Protein AF-A0A925TG51-F1 (afdb_monomer_lite)

pLDDT: mean 95.79, std 4.55, range [76.88, 98.81]

Foldseek 3Di:
DDLDQPPCLLVVLVVLVVVVVVVHDDDPVVSVVVNVCSVVVSVVLVVVCVVVVHDSNVSVVVVVCVVVVD

Secondary structure (DSSP, 8-state):
------HHHHTTHHHHHHHHHHHS---HHHHHHHHTTHHHHHHHHHHHHHHHT--HHHHHHHHHHHHTT-

Radius of gyration: 13.65 Å; chains: 1; bounding box: 31×27×34 Å

Structure (mmCIF, N/CA/C/O backbone):
data_AF-A0A925TG51-F1
#
_entry.id   AF-A0A925TG51-F1
#
loop_
_atom_site.group_PDB
_atom_site.id
_atom_site.type_symbol
_atom_site.label_atom_id
_atom_site.label_alt_id
_atom_site.label_comp_id
_atom_site.label_asym_id
_atom_site.label_entity_id
_atom_site.label_seq_id
_atom_site.pdbx_PDB_ins_code
_atom_site.Cartn_x
_atom_site.Cartn_y
_atom_site.Cartn_z
_atom_site.occupancy
_atom_site.B_iso_or_equiv
_atom_site.auth_seq_id
_atom_site.auth_comp_id
_atom_site.auth_asym_id
_atom_site.auth_atom_id
_atom_site.pdbx_PDB_model_num
ATOM 1 N N . GLY A 1 1 ? -14.013 8.644 11.868 1.00 84.56 1 GLY A N 1
ATOM 2 C CA . GLY A 1 1 ? -12.545 8.663 12.043 1.00 84.56 1 GLY A CA 1
ATOM 3 C C . GLY A 1 1 ? -11.895 9.416 10.897 1.00 84.56 1 GLY A C 1
ATOM 4 O O . GLY A 1 1 ? -12.620 9.982 10.088 1.00 84.56 1 GLY A O 1
ATOM 5 N N . ILE A 1 2 ? -10.561 9.426 10.828 1.00 94.94 2 ILE A N 1
ATOM 6 C CA . ILE A 1 2 ? -9.791 9.926 9.675 1.00 94.94 2 ILE A CA 1
ATOM 7 C C . ILE A 1 2 ? -9.410 8.714 8.823 1.00 94.94 2 ILE A C 1
ATOM 9 O O . ILE A 1 2 ? -8.872 7.747 9.360 1.00 94.94 2 ILE A O 1
ATOM 13 N N . LEU A 1 3 ? -9.694 8.754 7.521 1.00 96.44 3 LEU A N 1
ATOM 14 C CA . LEU A 1 3 ? -9.247 7.711 6.602 1.00 96.44 3 LEU A CA 1
ATOM 15 C C . LEU A 1 3 ? -7.735 7.844 6.399 1.00 96.44 3 LEU A C 1
ATOM 17 O O . LEU A 1 3 ? -7.255 8.882 5.949 1.00 96.44 3 LEU A O 1
ATOM 21 N N . TYR A 1 4 ? -6.996 6.796 6.745 1.00 97.56 4 TYR A N 1
ATOM 22 C CA . TYR A 1 4 ? -5.542 6.757 6.649 1.00 97.56 4 TYR A CA 1
ATOM 23 C C . TYR A 1 4 ? -5.110 5.699 5.632 1.00 97.56 4 TYR A C 1
ATOM 25 O O . TYR A 1 4 ? -5.546 4.548 5.701 1.00 97.56 4 TYR A O 1
ATOM 33 N N . ALA A 1 5 ? -4.250 6.091 4.694 1.00 98.56 5 ALA A N 1
ATOM 34 C CA . ALA A 1 5 ? -3.564 5.178 3.790 1.00 98.56 5 ALA A CA 1
ATOM 35 C C . ALA A 1 5 ? -2.197 4.818 4.398 1.00 98.56 5 ALA A C 1
ATOM 37 O O . ALA A 1 5 ? -1.407 5.737 4.630 1.00 98.56 5 ALA A O 1
ATOM 38 N N . PRO A 1 6 ? -1.894 3.530 4.645 1.00 98.62 6 PRO A N 1
ATOM 39 C CA . PRO A 1 6 ? -0.561 3.118 5.074 1.00 98.62 6 PRO A CA 1
ATOM 40 C C . PRO A 1 6 ? 0.506 3.599 4.087 1.00 98.62 6 PRO A C 1
ATOM 42 O O . PRO A 1 6 ? 0.394 3.383 2.876 1.00 98.62 6 PRO A O 1
ATOM 45 N N . ASP A 1 7 ? 1.530 4.266 4.607 1.00 98.38 7 ASP A N 1
ATOM 46 C CA . ASP A 1 7 ? 2.576 4.945 3.837 1.00 98.38 7 ASP A CA 1
ATOM 47 C C . ASP A 1 7 ? 3.337 4.000 2.897 1.00 98.38 7 ASP A C 1
ATOM 49 O O . ASP A 1 7 ? 3.494 4.296 1.710 1.00 98.38 7 ASP A O 1
ATOM 53 N N . TYR A 1 8 ? 3.733 2.828 3.391 1.00 97.38 8 TYR A N 1
ATOM 54 C CA . TYR A 1 8 ? 4.438 1.801 2.623 1.00 97.38 8 TYR A CA 1
ATOM 55 C C . TYR A 1 8 ? 3.564 1.110 1.564 1.00 97.38 8 TYR A C 1
ATOM 57 O O . TYR A 1 8 ? 4.090 0.382 0.723 1.00 97.38 8 TYR A O 1
ATOM 65 N N . VAL A 1 9 ? 2.246 1.345 1.571 1.00 98.50 9 VAL A N 1
ATOM 66 C CA . VAL A 1 9 ? 1.330 0.884 0.517 1.00 98.50 9 VAL A CA 1
ATOM 67 C C . VAL A 1 9 ? 1.118 1.980 -0.524 1.00 98.50 9 VAL A C 1
ATOM 69 O O . VAL A 1 9 ? 1.318 1.732 -1.711 1.00 98.50 9 VAL A O 1
ATOM 72 N N . ILE A 1 10 ? 0.746 3.196 -0.104 1.00 98.50 10 ILE A N 1
ATOM 73 C CA . ILE A 1 10 ? 0.461 4.300 -1.038 1.00 98.50 10 ILE A CA 1
ATOM 74 C C . ILE A 1 10 ? 1.713 4.738 -1.811 1.00 98.50 10 ILE A C 1
ATOM 76 O O . ILE A 1 10 ? 1.629 5.012 -3.005 1.00 98.50 10 ILE A O 1
ATOM 80 N N . ASN A 1 11 ? 2.887 4.725 -1.171 1.00 97.88 11 ASN A N 1
ATOM 81 C CA . ASN A 1 11 ? 4.152 5.127 -1.791 1.00 97.88 11 ASN A CA 1
ATOM 82 C C . ASN A 1 11 ? 4.896 3.958 -2.470 1.00 97.88 11 ASN A C 1
ATOM 84 O O . ASN A 1 11 ? 6.052 4.114 -2.868 1.00 97.88 11 ASN A O 1
ATOM 88 N N . ALA A 1 12 ? 4.264 2.787 -2.628 1.00 98.25 12 ALA A N 1
ATOM 89 C CA . ALA A 1 12 ? 4.921 1.578 -3.139 1.00 98.25 12 ALA A CA 1
ATOM 90 C C . ALA A 1 12 ? 5.425 1.695 -4.592 1.00 98.25 12 ALA A C 1
ATOM 92 O O . ALA A 1 12 ? 6.255 0.889 -5.014 1.00 98.25 12 ALA A O 1
ATOM 93 N N . GLY A 1 13 ? 4.970 2.699 -5.353 1.00 97.56 13 GLY A N 1
ATOM 94 C CA . GLY A 1 13 ? 5.321 2.877 -6.766 1.00 97.56 13 GLY A CA 1
ATOM 95 C C . GLY A 1 13 ? 6.827 2.931 -7.041 1.00 97.56 13 GLY A C 1
ATOM 96 O O . GLY A 1 13 ? 7.291 2.326 -8.003 1.00 97.56 13 GLY A O 1
ATOM 97 N N . GLY A 1 14 ? 7.613 3.563 -6.162 1.00 96.31 14 GLY A N 1
ATOM 98 C CA . GLY A 1 14 ? 9.070 3.630 -6.329 1.00 96.31 14 GLY A CA 1
ATOM 99 C C . GLY A 1 14 ? 9.750 2.257 -6.254 1.00 96.31 14 GLY A C 1
ATOM 100 O O . GLY A 1 14 ? 10.591 1.935 -7.089 1.00 96.31 14 GLY A O 1
ATOM 101 N N . ILE A 1 15 ? 9.349 1.420 -5.290 1.00 96.31 15 ILE A N 1
ATOM 102 C CA . ILE A 1 15 ? 9.887 0.058 -5.143 1.00 96.31 15 ILE A CA 1
ATOM 103 C C . ILE A 1 15 ? 9.347 -0.879 -6.223 1.00 96.31 15 ILE A C 1
ATOM 105 O O . ILE A 1 15 ? 10.074 -1.766 -6.660 1.00 96.31 15 ILE A O 1
ATOM 109 N N . ILE A 1 16 ? 8.118 -0.669 -6.700 1.00 96.31 16 ILE A N 1
ATOM 110 C CA . ILE A 1 16 ? 7.593 -1.388 -7.867 1.00 96.31 16 ILE A CA 1
ATOM 111 C C . ILE A 1 16 ? 8.473 -1.117 -9.092 1.00 96.31 16 ILE A C 1
ATOM 113 O O . ILE A 1 16 ? 8.899 -2.072 -9.735 1.00 96.31 16 ILE A O 1
ATOM 117 N N . ASN A 1 17 ? 8.791 0.151 -9.378 1.00 95.12 17 ASN A N 1
ATOM 118 C CA . ASN A 1 17 ? 9.626 0.516 -10.521 1.00 95.12 17 ASN A CA 1
ATOM 119 C C . ASN A 1 17 ? 11.022 -0.123 -10.437 1.00 95.12 17 ASN A C 1
ATOM 121 O O . ASN A 1 17 ? 11.399 -0.920 -11.292 1.00 95.12 17 ASN A O 1
ATOM 125 N N . VAL A 1 18 ? 11.756 0.149 -9.352 1.00 94.56 18 VAL A N 1
ATOM 126 C CA . VAL A 1 18 ? 13.131 -0.356 -9.177 1.00 94.56 18 VAL A CA 1
ATOM 127 C C . VAL A 1 18 ? 13.170 -1.886 -9.080 1.00 94.56 18 VAL A C 1
ATOM 129 O O . VAL A 1 18 ? 14.092 -2.526 -9.582 1.00 94.56 18 VAL A O 1
ATOM 132 N N . GLY A 1 19 ? 12.169 -2.500 -8.446 1.00 94.06 19 GLY A N 1
ATOM 133 C CA . GLY A 1 19 ? 12.083 -3.952 -8.315 1.00 94.06 19 GLY A CA 1
ATOM 134 C C . GLY A 1 19 ? 11.872 -4.659 -9.652 1.00 94.06 19 GLY A C 1
ATOM 135 O O . GLY A 1 19 ? 12.453 -5.721 -9.873 1.00 94.06 19 GLY A O 1
ATOM 136 N N . LEU A 1 20 ? 11.075 -4.081 -10.554 1.00 92.62 20 LEU A N 1
ATOM 137 C CA . LEU A 1 20 ? 10.897 -4.639 -11.891 1.00 92.62 20 LEU A CA 1
ATOM 138 C C . LEU A 1 20 ? 12.139 -4.439 -12.763 1.00 92.62 20 LEU A C 1
ATOM 140 O O . LEU A 1 20 ? 12.564 -5.407 -13.387 1.00 92.62 20 LEU A O 1
ATOM 144 N N . GLU A 1 21 ? 12.761 -3.253 -12.730 1.00 89.75 21 GLU A N 1
ATOM 145 C CA . GLU A 1 21 ? 14.044 -2.989 -13.407 1.00 89.75 21 GLU A CA 1
ATOM 146 C C . GLU A 1 21 ? 15.126 -4.006 -13.001 1.00 89.75 21 GLU A C 1
ATOM 148 O O . GLU A 1 21 ? 15.918 -4.452 -13.830 1.00 89.75 21 GLU A O 1
ATOM 153 N N . TYR A 1 22 ? 15.144 -4.417 -11.728 1.00 88.94 22 TYR A N 1
ATOM 154 C CA . TYR A 1 22 ? 16.083 -5.421 -11.225 1.00 88.94 22 TYR A CA 1
ATOM 155 C C . TYR A 1 22 ? 15.837 -6.834 -11.787 1.00 88.94 22 TYR A C 1
ATOM 157 O O . TYR A 1 22 ? 16.788 -7.590 -11.990 1.00 88.94 22 TYR A O 1
ATOM 165 N N . ILE A 1 23 ? 14.577 -7.213 -12.028 1.00 85.88 23 ILE A N 1
ATOM 166 C CA . ILE A 1 23 ? 14.200 -8.547 -12.535 1.00 85.88 23 ILE A CA 1
ATOM 167 C C . ILE A 1 23 ? 14.384 -8.635 -14.063 1.00 85.88 23 ILE A C 1
ATOM 169 O O . ILE A 1 23 ? 14.552 -9.730 -14.604 1.00 85.88 23 ILE A O 1
ATOM 173 N N . GLY A 1 24 ? 14.411 -7.497 -14.758 1.00 85.62 24 GLY A N 1
ATOM 174 C CA . GLY A 1 24 ? 14.735 -7.389 -16.177 1.00 85.62 24 GLY A CA 1
ATOM 175 C C . GLY A 1 24 ? 14.267 -6.063 -16.775 1.00 85.62 24 GLY A C 1
ATOM 176 O O . GLY A 1 24 ? 13.627 -5.253 -16.111 1.00 85.62 24 GLY A O 1
ATOM 177 N N . ASN A 1 25 ? 14.548 -5.848 -18.062 1.00 79.19 25 ASN A N 1
A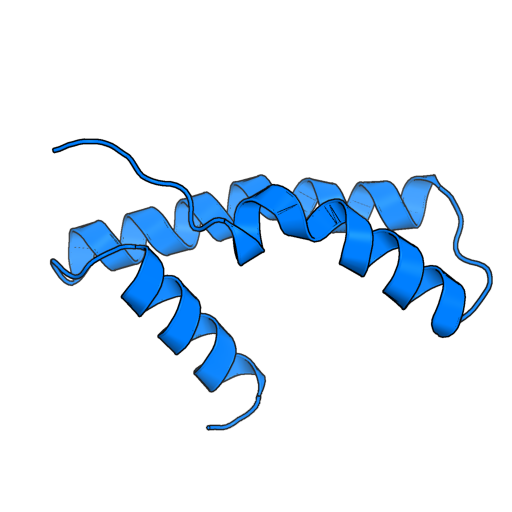TOM 178 C CA . ASN A 1 25 ? 14.002 -4.701 -18.791 1.00 79.19 25 ASN A CA 1
ATOM 179 C C . ASN A 1 25 ? 12.492 -4.882 -19.003 1.00 79.19 25 ASN A C 1
ATOM 181 O O . ASN A 1 25 ? 12.069 -5.452 -20.009 1.00 79.19 25 ASN A O 1
ATOM 185 N N . VAL A 1 26 ? 11.697 -4.395 -18.055 1.00 86.69 26 VAL A N 1
ATOM 186 C CA . VAL A 1 26 ? 10.257 -4.195 -18.229 1.00 86.69 26 VAL A CA 1
ATOM 187 C C . VAL A 1 26 ? 9.983 -2.879 -18.950 1.00 86.69 26 VAL A C 1
ATOM 189 O O . VAL A 1 26 ? 10.756 -1.921 -18.867 1.00 86.69 26 VAL A O 1
ATOM 192 N N . SER A 1 27 ? 8.875 -2.827 -19.672 1.00 93.06 27 SER A N 1
ATOM 193 C CA . SER A 1 27 ? 8.366 -1.594 -20.265 1.00 93.06 27 SER A CA 1
ATOM 194 C C . SER A 1 27 ? 7.747 -0.672 -19.208 1.00 93.06 27 SER A C 1
ATOM 196 O O . SER A 1 27 ? 7.338 -1.102 -18.129 1.00 93.06 27 SER A O 1
ATOM 198 N N . VAL A 1 28 ? 7.634 0.618 -19.537 1.00 93.75 28 VAL A N 1
ATOM 199 C CA . VAL A 1 28 ? 6.936 1.604 -18.690 1.00 93.75 28 VAL A CA 1
ATOM 200 C C . VAL A 1 28 ? 5.473 1.209 -18.470 1.00 93.75 28 VAL A C 1
ATOM 202 O O . VAL A 1 28 ? 4.948 1.396 -17.375 1.00 93.75 28 VAL A O 1
ATOM 205 N N . ASP A 1 29 ? 4.831 0.623 -19.480 1.00 96.19 29 ASP A N 1
ATOM 206 C CA . ASP A 1 29 ? 3.441 0.180 -19.382 1.00 96.19 29 ASP A CA 1
ATOM 207 C C . ASP A 1 29 ? 3.290 -0.950 -18.355 1.00 96.19 29 ASP A C 1
ATOM 209 O O . ASP A 1 29 ? 2.408 -0.881 -17.505 1.00 96.19 29 ASP A O 1
ATOM 213 N N . GLU A 1 30 ? 4.211 -1.919 -18.322 1.00 94.62 30 GLU A N 1
ATOM 214 C CA . GLU A 1 30 ? 4.210 -2.984 -17.305 1.00 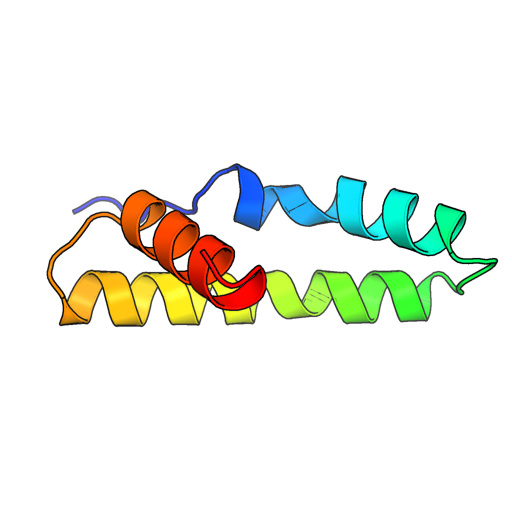94.62 30 GLU A CA 1
ATOM 215 C C . GLU A 1 30 ? 4.448 -2.449 -15.883 1.00 94.62 30 GLU A C 1
ATOM 217 O O . GLU A 1 30 ? 3.866 -2.951 -14.916 1.00 94.62 30 GLU A O 1
ATOM 222 N N . VAL A 1 31 ? 5.291 -1.421 -15.727 1.00 95.94 31 VAL A N 1
ATOM 223 C CA . VAL A 1 31 ? 5.466 -0.740 -14.433 1.00 95.94 31 VAL A CA 1
ATOM 224 C C . VAL A 1 31 ? 4.155 -0.080 -14.007 1.00 95.94 31 VAL A C 1
ATOM 226 O O . VAL A 1 31 ? 3.712 -0.273 -12.869 1.00 95.94 31 VAL A O 1
ATOM 229 N N . ASN A 1 32 ? 3.515 0.657 -14.917 1.00 97.19 32 ASN A N 1
ATOM 230 C CA . ASN A 1 32 ? 2.250 1.339 -14.656 1.00 97.19 32 ASN A CA 1
ATOM 231 C C . ASN A 1 32 ? 1.138 0.344 -14.302 1.00 97.19 32 ASN A C 1
ATOM 233 O O . ASN A 1 32 ? 0.455 0.547 -13.302 1.00 97.19 32 ASN A O 1
ATOM 237 N N . GLU A 1 33 ? 1.040 -0.788 -15.004 1.00 97.38 33 GLU A N 1
ATOM 238 C CA . GLU A 1 33 ? 0.084 -1.856 -14.683 1.00 97.38 33 GLU A CA 1
ATOM 239 C C . GLU A 1 33 ? 0.237 -2.365 -13.240 1.00 97.38 33 GLU A C 1
ATOM 241 O O . GLU A 1 33 ? -0.752 -2.657 -12.566 1.00 97.38 33 GLU A O 1
ATOM 246 N N . ARG A 1 34 ? 1.469 -2.457 -12.715 1.00 96.50 34 ARG A N 1
ATOM 247 C CA . ARG A 1 34 ? 1.700 -2.848 -11.311 1.00 96.50 34 ARG A CA 1
ATOM 248 C C . ARG A 1 34 ? 1.365 -1.736 -10.320 1.00 96.50 34 ARG A C 1
ATOM 250 O O . 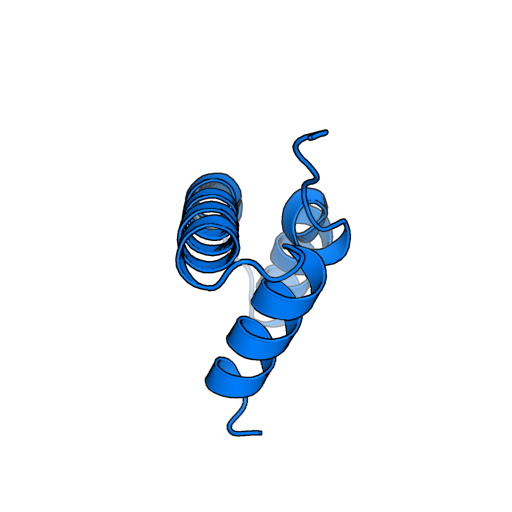ARG A 1 34 ? 0.906 -2.048 -9.214 1.00 96.50 34 ARG A O 1
ATOM 257 N N . ILE A 1 35 ? 1.614 -0.478 -10.681 1.00 98.06 35 ILE A N 1
ATOM 258 C CA . ILE A 1 35 ? 1.272 0.706 -9.876 1.00 98.06 35 ILE A CA 1
ATOM 259 C C . ILE A 1 35 ? -0.250 0.863 -9.775 1.00 98.06 35 ILE A C 1
ATOM 261 O O . ILE A 1 35 ? -0.762 1.116 -8.683 1.00 98.06 35 ILE A O 1
ATOM 265 N N . ASP A 1 36 ? -0.981 0.599 -10.857 1.00 98.44 36 ASP A N 1
ATOM 266 C CA . ASP A 1 36 ? -2.445 0.690 -10.930 1.00 98.44 36 ASP A CA 1
ATOM 267 C C . ASP A 1 36 ? -3.171 -0.297 -9.999 1.00 98.44 36 ASP A C 1
ATOM 269 O O . ASP A 1 36 ? -4.365 -0.156 -9.726 1.00 98.44 36 ASP A O 1
ATOM 273 N N . LEU A 1 37 ? -2.450 -1.263 -9.418 1.00 98.31 37 LEU A N 1
ATOM 274 C CA . LEU A 1 37 ? -2.969 -2.150 -8.375 1.00 98.31 37 LEU A CA 1
ATOM 275 C C . LEU A 1 37 ? -3.020 -1.497 -6.979 1.00 98.31 37 LEU A C 1
ATOM 277 O O . LEU A 1 37 ? -3.717 -2.010 -6.099 1.00 98.31 37 LEU A O 1
ATOM 281 N N . ILE A 1 38 ? -2.299 -0.394 -6.730 1.00 98.69 38 ILE A N 1
ATOM 282 C CA . ILE A 1 38 ? -2.231 0.265 -5.407 1.00 98.69 38 ILE A CA 1
ATOM 283 C C . ILE A 1 38 ? -3.620 0.698 -4.895 1.00 98.69 38 ILE A C 1
ATOM 285 O O . ILE A 1 38 ? -3.940 0.371 -3.748 1.00 98.69 38 ILE A O 1
ATOM 289 N N . PRO A 1 39 ? -4.488 1.356 -5.693 1.00 98.62 39 PRO A N 1
ATOM 290 C CA . PRO A 1 39 ? -5.827 1.733 -5.236 1.00 98.62 39 PRO A CA 1
ATOM 291 C C . PRO A 1 39 ? -6.686 0.532 -4.820 1.00 98.62 39 PRO A C 1
ATOM 293 O O . PRO A 1 39 ? -7.443 0.623 -3.854 1.00 98.62 39 PRO A O 1
ATOM 296 N N . GLY A 1 40 ? -6.560 -0.599 -5.525 1.00 98.62 40 GLY A N 1
ATOM 297 C CA . GLY A 1 40 ? -7.240 -1.847 -5.173 1.00 98.62 40 GLY A CA 1
ATOM 298 C C . GLY A 1 40 ? -6.782 -2.378 -3.816 1.00 98.62 40 GLY A C 1
ATOM 299 O O . GLY A 1 40 ? -7.607 -2.597 -2.937 1.00 98.62 40 GLY A O 1
ATOM 300 N N . ARG A 1 41 ? -5.462 -2.458 -3.602 1.00 98.38 41 ARG A N 1
ATOM 301 C CA . ARG A 1 41 ? -4.881 -2.900 -2.322 1.00 98.38 41 ARG A CA 1
ATOM 302 C C . ARG A 1 41 ? -5.311 -2.022 -1.146 1.00 98.38 41 ARG A C 1
ATOM 304 O O . ARG A 1 41 ? -5.626 -2.544 -0.084 1.00 98.38 41 ARG A O 1
ATOM 311 N N . LEU A 1 42 ? -5.346 -0.700 -1.327 1.00 98.81 42 LEU A N 1
ATOM 312 C CA . LEU A 1 42 ? -5.823 0.220 -0.290 1.00 98.81 42 LEU A CA 1
ATOM 313 C C . LEU A 1 42 ? -7.304 0.005 0.031 1.00 98.81 42 LEU A C 1
ATOM 315 O O . LEU A 1 42 ? -7.673 0.014 1.203 1.00 98.81 42 LEU A O 1
ATOM 319 N N . ARG A 1 43 ? -8.139 -0.238 -0.988 1.00 98.69 43 ARG A N 1
ATOM 320 C CA . ARG A 1 43 ? -9.552 -0.572 -0.779 1.00 98.69 43 ARG A CA 1
ATOM 321 C C . ARG A 1 43 ? -9.700 -1.837 0.061 1.00 98.69 43 ARG A C 1
ATOM 323 O O . ARG A 1 43 ? -10.455 -1.808 1.026 1.00 98.69 43 ARG A O 1
ATOM 330 N N . ASP A 1 44 ? -8.964 -2.895 -0.266 1.00 98.69 44 ASP A N 1
ATOM 331 C CA . ASP A 1 44 ? -9.017 -4.158 0.479 1.00 98.69 44 ASP A CA 1
ATOM 332 C C . ASP A 1 44 ? -8.601 -3.960 1.946 1.00 98.69 44 ASP A C 1
ATOM 334 O O . ASP A 1 44 ? -9.292 -4.419 2.855 1.00 98.69 44 ASP A O 1
ATOM 338 N N . ILE A 1 45 ? -7.533 -3.186 2.184 1.00 98.75 45 ILE A N 1
ATOM 339 C CA . ILE A 1 45 ? -7.073 -2.819 3.531 1.00 98.75 45 ILE A CA 1
ATOM 340 C C . ILE A 1 45 ? -8.167 -2.092 4.316 1.00 98.75 45 ILE A C 1
ATOM 342 O O . ILE A 1 45 ? -8.397 -2.404 5.484 1.00 98.75 45 ILE A O 1
ATOM 346 N N . TRP A 1 46 ? -8.829 -1.104 3.711 1.00 98.69 46 TRP A N 1
ATOM 347 C CA . TRP A 1 46 ? -9.878 -0.344 4.393 1.00 98.69 46 TRP A CA 1
ATOM 348 C C . TRP A 1 46 ? -11.117 -1.190 4.677 1.00 98.69 46 TRP A C 1
ATOM 350 O O . TRP A 1 46 ? -11.680 -1.069 5.761 1.00 98.69 46 TRP A O 1
ATOM 360 N N . VAL A 1 47 ? -11.500 -2.077 3.754 1.00 98.56 47 VAL A N 1
ATOM 361 C CA . VAL A 1 47 ? -12.626 -3.005 3.939 1.00 98.56 47 VAL A CA 1
ATOM 362 C C . VAL A 1 47 ? -12.357 -3.969 5.098 1.00 98.56 47 VAL A C 1
ATOM 364 O O . VAL A 1 47 ? -13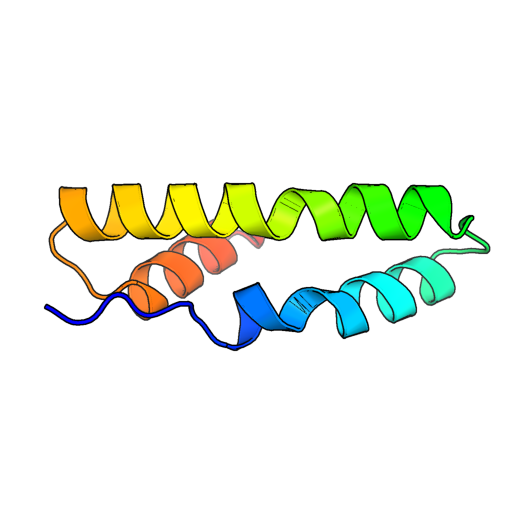.208 -4.111 5.976 1.00 98.56 47 VAL A O 1
ATOM 367 N N . GLU A 1 48 ? -11.180 -4.602 5.150 1.00 98.50 48 GLU A N 1
ATOM 368 C CA . GLU A 1 48 ? -10.805 -5.493 6.264 1.00 98.50 48 GLU A CA 1
ATOM 369 C C . GLU A 1 48 ? -10.639 -4.698 7.573 1.00 98.50 48 GLU A C 1
ATOM 371 O O . GLU A 1 48 ? -11.094 -5.144 8.621 1.00 98.50 48 GLU A O 1
ATOM 376 N N . SER A 1 49 ? -10.094 -3.477 7.524 1.00 98.56 49 SER A N 1
ATOM 377 C CA . SER A 1 49 ? -9.960 -2.589 8.693 1.00 98.56 49 SER A CA 1
ATOM 378 C C . SER A 1 49 ? -11.311 -2.233 9.309 1.00 98.56 49 SER A C 1
ATOM 380 O O . SER A 1 49 ? -11.453 -2.281 10.532 1.00 98.56 49 SER A O 1
ATOM 382 N N . GLU A 1 50 ? -12.298 -1.900 8.475 1.00 98.12 50 GLU A N 1
ATOM 383 C CA . GLU A 1 50 ? -13.660 -1.593 8.911 1.00 98.12 50 GLU A CA 1
ATOM 384 C C . GLU A 1 50 ? -14.372 -2.842 9.443 1.00 98.12 50 GLU A 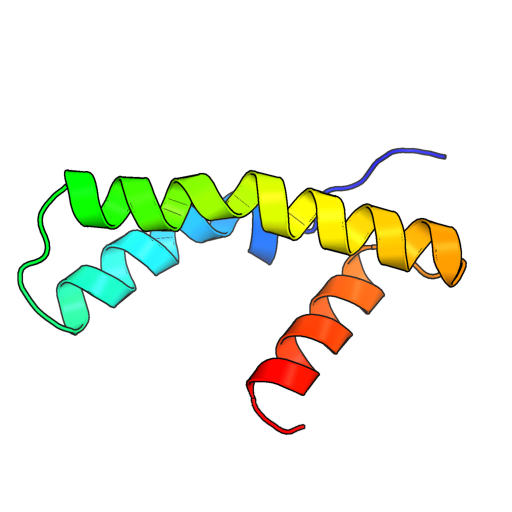C 1
ATOM 386 O O . GLU A 1 50 ? -14.998 -2.784 10.500 1.00 98.12 50 GLU A O 1
ATOM 391 N N . THR A 1 51 ? -14.220 -3.977 8.755 1.00 98.25 51 THR A N 1
ATOM 392 C CA . THR A 1 51 ? -14.855 -5.252 9.129 1.00 98.25 51 THR A CA 1
ATOM 393 C C . THR A 1 51 ? -14.347 -5.774 10.472 1.00 98.25 51 THR A C 1
ATOM 395 O O . THR A 1 51 ? -15.143 -6.150 11.334 1.00 98.25 51 THR A O 1
ATOM 398 N N . ASP A 1 52 ? -13.031 -5.758 10.675 1.00 97.75 52 ASP A N 1
ATOM 399 C CA . ASP A 1 52 ? -12.386 -6.313 11.868 1.00 97.75 52 ASP A CA 1
ATOM 400 C C . ASP A 1 52 ? -12.238 -5.284 13.000 1.00 97.75 52 ASP A C 1
ATOM 402 O O . ASP A 1 52 ? -11.807 -5.629 14.103 1.00 97.75 52 ASP A O 1
ATOM 406 N N . ASN A 1 53 ? -12.578 -4.015 12.743 1.00 97.19 53 ASN A N 1
ATOM 407 C CA . ASN A 1 53 ? -12.391 -2.888 13.657 1.00 97.19 53 ASN A CA 1
ATOM 408 C C . ASN A 1 53 ? -10.945 -2.783 14.189 1.00 97.19 53 ASN A C 1
ATOM 410 O O . ASN A 1 53 ? -10.696 -2.610 15.387 1.00 97.19 53 ASN A O 1
ATOM 414 N N . VAL A 1 54 ? -9.975 -2.892 13.280 1.00 97.94 54 VAL A N 1
ATOM 415 C CA . VAL A 1 54 ? -8.536 -2.758 13.562 1.00 97.94 54 VAL A CA 1
ATOM 416 C C . VAL A 1 54 ? -7.914 -1.678 12.674 1.00 97.94 54 VAL A C 1
ATOM 418 O O . VAL A 1 54 ? -8.426 -1.419 11.587 1.00 97.94 54 VAL A O 1
ATOM 421 N N . PRO A 1 55 ? -6.805 -1.031 13.079 1.00 98.31 55 PRO A N 1
ATOM 422 C CA . PRO A 1 55 ? -6.183 0.016 12.269 1.00 98.31 55 PRO A CA 1
ATOM 423 C C . PRO A 1 55 ? -5.730 -0.480 10.886 1.00 98.31 55 PRO A C 1
ATOM 425 O O . PRO A 1 55 ? -5.153 -1.561 10.770 1.00 98.31 55 PRO A O 1
ATOM 428 N N . ALA A 1 56 ? -5.894 0.350 9.851 1.00 98.44 56 ALA A N 1
ATOM 429 C CA . ALA A 1 56 ? -5.488 0.038 8.474 1.00 98.44 56 ALA A CA 1
ATOM 430 C C . ALA A 1 56 ? -4.014 -0.398 8.345 1.00 98.44 56 ALA A C 1
ATOM 432 O O . ALA A 1 56 ? -3.705 -1.303 7.577 1.00 98.44 56 ALA A O 1
ATOM 433 N N . ALA A 1 57 ? -3.104 0.192 9.131 1.00 98.31 57 ALA A N 1
ATOM 434 C CA . ALA A 1 57 ? -1.698 -0.223 9.166 1.00 98.31 57 ALA A CA 1
ATOM 435 C C . ALA A 1 57 ? -1.530 -1.670 9.666 1.00 98.31 57 ALA A C 1
ATOM 437 O O . ALA A 1 57 ? -0.796 -2.453 9.079 1.00 98.31 57 ALA A O 1
ATOM 438 N N . THR A 1 58 ? -2.279 -2.061 10.701 1.00 98.50 58 THR A N 1
ATOM 439 C CA . THR A 1 58 ? -2.264 -3.435 11.221 1.00 98.50 58 THR A CA 1
ATOM 440 C C . THR A 1 58 ? -2.805 -4.435 10.198 1.00 98.50 58 THR A C 1
ATOM 442 O O . THR A 1 58 ? -2.292 -5.548 10.101 1.00 98.50 58 THR A O 1
ATOM 445 N N . VAL A 1 59 ? -3.829 -4.061 9.426 1.00 98.62 59 VAL A N 1
ATOM 446 C CA . VAL A 1 59 ? -4.332 -4.891 8.318 1.00 98.62 59 VAL A CA 1
ATOM 447 C C . VAL A 1 59 ? -3.279 -5.046 7.231 1.00 98.62 59 VAL A C 1
ATOM 449 O O . VAL A 1 59 ? -3.007 -6.165 6.805 1.00 98.62 59 VAL A O 1
ATOM 452 N N . ALA A 1 60 ? -2.656 -3.947 6.810 1.00 98.69 60 ALA A N 1
ATOM 453 C CA . ALA A 1 60 ? -1.615 -3.973 5.794 1.00 98.69 60 ALA A CA 1
ATOM 454 C C . ALA A 1 60 ? -0.423 -4.860 6.214 1.00 98.69 60 ALA A C 1
ATOM 456 O O . ALA A 1 60 ? 0.042 -5.665 5.404 1.00 98.69 60 ALA A O 1
ATOM 457 N N . ASP A 1 61 ? -0.015 -4.824 7.488 1.00 98.44 61 ASP A N 1
ATOM 458 C CA . ASP A 1 61 ? 1.013 -5.719 8.036 1.00 98.44 61 ASP A CA 1
ATOM 459 C C . ASP A 1 61 ? 0.583 -7.192 7.967 1.00 98.44 61 ASP A C 1
ATOM 461 O O . ASP A 1 61 ? 1.343 -8.040 7.497 1.00 98.44 61 ASP A O 1
ATOM 465 N N . LYS A 1 62 ? -0.649 -7.511 8.388 1.00 98.06 62 LYS A N 1
ATOM 466 C CA . LYS A 1 62 ? -1.196 -8.877 8.318 1.00 98.06 62 LYS A CA 1
ATOM 467 C C . LYS A 1 62 ? -1.285 -9.377 6.877 1.00 98.06 62 LYS A C 1
ATOM 469 O O . LYS A 1 62 ? -0.913 -10.514 6.597 1.00 98.06 62 LYS A O 1
ATOM 474 N N . MET A 1 63 ? -1.754 -8.541 5.951 1.00 97.62 63 MET A N 1
ATOM 475 C CA . MET A 1 63 ? -1.804 -8.862 4.523 1.00 97.62 63 MET A CA 1
ATOM 476 C C . MET A 1 63 ? -0.407 -9.177 3.984 1.00 97.62 63 MET A C 1
ATOM 478 O O . MET A 1 63 ? -0.234 -10.183 3.295 1.00 97.62 63 MET A O 1
ATOM 482 N N . ALA A 1 64 ? 0.591 -8.362 4.332 1.00 97.44 64 ALA A N 1
ATOM 483 C CA . ALA A 1 64 ? 1.976 -8.594 3.942 1.00 97.44 64 ALA A CA 1
ATOM 484 C C . ALA A 1 64 ? 2.534 -9.898 4.539 1.00 97.44 64 ALA A C 1
ATOM 486 O O . ALA A 1 64 ? 3.137 -10.684 3.810 1.00 97.44 64 ALA A O 1
ATOM 487 N N . GLN A 1 65 ? 2.289 -10.167 5.826 1.00 97.69 65 GLN A N 1
ATOM 488 C CA . GLN A 1 65 ? 2.696 -11.401 6.513 1.00 97.69 65 GLN A CA 1
ATOM 489 C C . GLN A 1 65 ? 2.122 -12.654 5.835 1.00 97.69 65 GLN A C 1
ATOM 491 O O . GLN A 1 65 ? 2.880 -13.570 5.506 1.00 97.69 65 GLN A O 1
ATOM 496 N N . ARG A 1 66 ? 0.823 -12.641 5.494 1.00 96.50 66 ARG A N 1
ATOM 497 C CA . ARG A 1 66 ? 0.159 -13.729 4.753 1.00 96.50 66 ARG A CA 1
ATOM 498 C C . ARG A 1 66 ? 0.831 -14.010 3.404 1.00 96.50 66 ARG A C 1
ATOM 500 O O . ARG A 1 66 ? 1.004 -15.172 3.048 1.00 96.50 66 ARG A O 1
ATOM 507 N N . LEU A 1 67 ? 1.245 -12.971 2.669 1.00 95.06 67 LEU A N 1
AT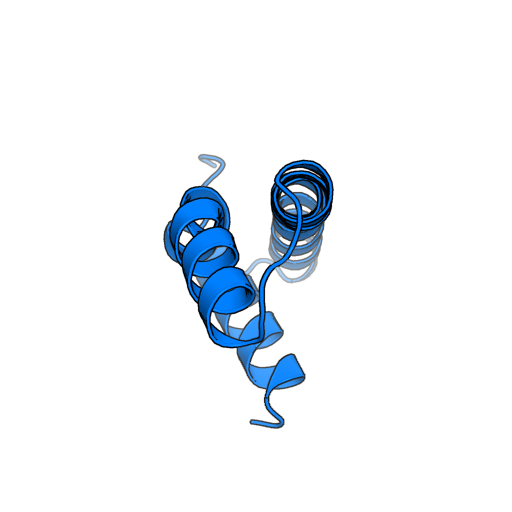OM 508 C CA . LEU A 1 67 ? 1.911 -13.119 1.365 1.00 95.06 67 LEU A CA 1
ATOM 509 C C . LEU A 1 67 ? 3.307 -13.752 1.462 1.00 95.06 67 LEU A C 1
ATOM 511 O O . LEU A 1 67 ? 3.723 -14.437 0.530 1.00 95.06 67 LEU A O 1
ATOM 515 N N . ILE A 1 68 ? 4.024 -13.537 2.568 1.00 95.19 68 ILE A N 1
ATOM 516 C CA . ILE A 1 68 ? 5.380 -14.074 2.779 1.00 95.19 68 ILE A CA 1
ATOM 517 C C . ILE A 1 68 ? 5.411 -15.323 3.674 1.00 95.19 68 ILE A C 1
ATOM 519 O O . ILE A 1 68 ? 6.494 -15.782 4.040 1.00 95.19 68 ILE A O 1
ATOM 523 N N . GLY A 1 69 ? 4.243 -15.871 4.024 1.00 90.81 69 GLY A N 1
ATOM 524 C CA . GLY A 1 69 ? 4.110 -17.093 4.818 1.00 90.81 69 GLY A CA 1
ATOM 525 C C . GLY A 1 69 ? 4.568 -16.953 6.272 1.00 90.81 69 GLY A C 1
ATOM 526 O O . GLY A 1 69 ? 5.169 -17.888 6.804 1.00 90.81 69 GLY A O 1
ATOM 527 N N . ARG A 1 70 ? 4.338 -15.791 6.893 1.00 76.88 70 ARG A N 1
ATOM 528 C CA . ARG A 1 70 ? 4.634 -15.521 8.309 1.00 76.88 70 ARG A CA 1
ATOM 529 C C . ARG A 1 70 ? 3.375 -15.261 9.120 1.00 76.88 70 ARG A C 1
ATOM 531 O O . ARG A 1 70 ? 2.375 -14.813 8.520 1.00 76.88 70 ARG A O 1
#

Sequence (70 aa):
GILYAPDYVINAGGIINVGLEYIGNVSVDEVNERIDLIPGRLRDIWVESETDNVPAATVADKMAQRLIGR